Protein AF-A0A2M8KD21-F1 (afdb_monomer_lite)

Foldseek 3Di:
DVVLLVVLVVQLVVLVVLVVCVVVVHDDPDPPDPCPNVVCPDPVQDDVNHGVSVVSNVVSVVSNVVVVVVCVVVVVVVVVVVD

Sequence (83 aa):
MKLIIFFSIIGTLDASYLTFKYYTKSELYCSFFSGCDTVTNSQYSEIFGIPVALIGLIYYLSVFIISLLLHKGYIKKIDLYFT

Secondary structure (DSSP, 8-state):
-HHHHHHHHHHHHHHHHHHHHHHTTPPP--SS-TTHHHHHTSTTSEETTEEHHHHHHHHHHHHHHHHHHHHHHHHTTTTTS--

Organism: NCBI:txid1974812

pLDDT: mean 71.71, std 11.74, range [36.78, 85.88]

Radius of gyration: 16.51 Å; chains: 1; bounding box: 32×22×48 Å

Structure (mmCIF, N/CA/C/O backbone):
data_AF-A0A2M8KD21-F1
#
_entry.id   AF-A0A2M8KD21-F1
#
loop_
_atom_site.group_PDB
_atom_site.id
_atom_site.type_symbol
_atom_site.label_atom_id
_atom_site.label_alt_id
_atom_site.label_comp_id
_atom_site.label_asym_id
_atom_site.label_entity_id
_atom_site.label_seq_id
_atom_site.pdbx_PDB_ins_code
_atom_site.Cartn_x
_atom_site.Cartn_y
_atom_site.Cartn_z
_atom_site.occupancy
_atom_site.B_iso_or_equiv
_atom_site.auth_seq_id
_atom_site.auth_comp_id
_atom_site.auth_asym_id
_atom_site.auth_atom_id
_atom_site.pdbx_PDB_model_num
ATOM 1 N N . MET A 1 1 ? -3.473 -8.422 20.331 1.00 57.44 1 MET A N 1
ATOM 2 C CA . MET A 1 1 ? -3.784 -7.138 19.652 1.00 57.44 1 MET A CA 1
ATOM 3 C C . MET A 1 1 ? -2.546 -6.329 19.239 1.00 57.44 1 MET A C 1
ATOM 5 O O . MET A 1 1 ? -2.590 -5.742 18.170 1.00 57.44 1 MET A O 1
ATOM 9 N N . LYS A 1 2 ? -1.431 -6.331 19.994 1.00 65.19 2 LYS A N 1
ATOM 10 C CA . LYS A 1 2 ? -0.192 -5.588 19.647 1.00 65.19 2 LYS A CA 1
ATOM 11 C C . LYS A 1 2 ? 0.426 -5.967 18.279 1.00 65.19 2 LYS A C 1
ATOM 13 O O . LYS A 1 2 ? 0.865 -5.093 17.544 1.00 65.19 2 LYS A O 1
ATOM 18 N N . LEU A 1 3 ? 0.402 -7.258 17.926 1.00 74.25 3 LEU A N 1
ATOM 19 C CA . LEU A 1 3 ? 0.952 -7.791 16.666 1.00 74.25 3 LEU A CA 1
ATOM 20 C C . LEU A 1 3 ? 0.247 -7.267 15.405 1.00 74.25 3 LEU A C 1
ATOM 22 O O . LEU A 1 3 ? 0.903 -7.036 14.397 1.00 74.25 3 LEU A O 1
ATOM 26 N N . ILE A 1 4 ? -1.070 -7.047 15.472 1.00 73.19 4 ILE A N 1
ATOM 27 C CA . ILE A 1 4 ? -1.875 -6.614 14.318 1.00 73.19 4 ILE A CA 1
ATOM 28 C C . ILE A 1 4 ? -1.510 -5.176 13.940 1.00 73.19 4 ILE A C 1
ATOM 30 O O . ILE A 1 4 ? -1.329 -4.875 12.769 1.00 73.19 4 ILE A O 1
ATOM 34 N N . ILE A 1 5 ? -1.313 -4.311 14.942 1.00 67.75 5 ILE A N 1
ATOM 35 C CA . ILE A 1 5 ? -0.886 -2.920 14.742 1.00 67.75 5 ILE A CA 1
ATOM 36 C C . ILE A 1 5 ? 0.505 -2.880 14.099 1.00 67.75 5 ILE A C 1
ATOM 38 O O . ILE A 1 5 ? 0.715 -2.147 13.137 1.00 67.75 5 ILE A O 1
ATOM 42 N N . PHE A 1 6 ? 1.434 -3.703 14.594 1.00 76.75 6 PHE A N 1
ATOM 43 C CA . PHE A 1 6 ? 2.793 -3.777 14.059 1.00 76.75 6 PHE A CA 1
ATOM 44 C C . PHE A 1 6 ? 2.813 -4.223 12.588 1.00 76.75 6 PHE A C 1
ATOM 46 O O . PHE A 1 6 ? 3.410 -3.551 11.750 1.00 76.75 6 PHE A O 1
ATOM 53 N N . PHE A 1 7 ? 2.092 -5.297 12.249 1.00 75.81 7 PHE A N 1
ATOM 54 C CA . PHE A 1 7 ? 1.978 -5.770 10.866 1.00 75.81 7 PHE A CA 1
ATOM 55 C C . PHE A 1 7 ? 1.225 -4.788 9.956 1.00 75.81 7 PHE A C 1
ATOM 57 O O . PHE A 1 7 ? 1.625 -4.611 8.809 1.00 75.81 7 PHE A O 1
ATOM 64 N N . SER A 1 8 ? 0.186 -4.106 10.451 1.00 73.69 8 SER A N 1
ATOM 65 C CA . SER A 1 8 ? -0.532 -3.084 9.673 1.00 73.69 8 SER A CA 1
ATOM 66 C C . SER A 1 8 ? 0.354 -1.896 9.310 1.00 73.69 8 SER A C 1
ATOM 68 O O . SER A 1 8 ? 0.247 -1.393 8.194 1.00 73.69 8 SER A O 1
ATOM 70 N N . ILE A 1 9 ? 1.233 -1.448 10.212 1.00 77.00 9 ILE A N 1
ATOM 71 C CA . ILE A 1 9 ? 2.172 -0.351 9.925 1.00 77.00 9 ILE A CA 1
ATOM 72 C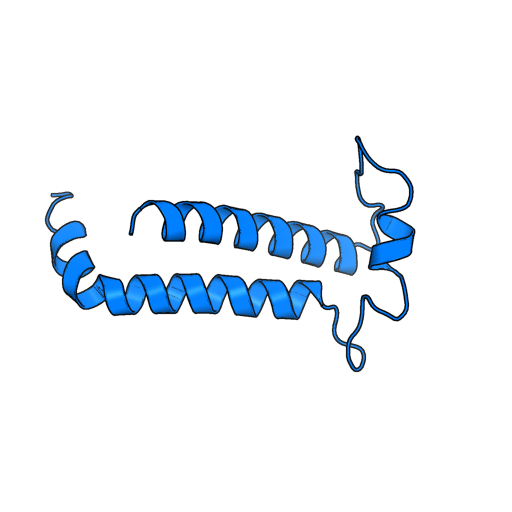 C . ILE A 1 9 ? 3.152 -0.775 8.829 1.00 77.00 9 ILE A C 1
ATOM 74 O O . ILE A 1 9 ? 3.352 -0.033 7.871 1.00 77.00 9 ILE A O 1
ATOM 78 N N . ILE A 1 10 ? 3.703 -1.987 8.929 1.00 85.88 10 ILE A N 1
ATOM 79 C CA . ILE A 1 10 ? 4.624 -2.532 7.924 1.00 85.88 10 ILE A CA 1
ATOM 80 C C . ILE A 1 10 ? 3.928 -2.681 6.565 1.00 85.88 10 ILE A C 1
ATOM 82 O O . ILE A 1 10 ? 4.459 -2.214 5.563 1.00 85.88 10 ILE A O 1
ATOM 86 N N . GLY A 1 11 ? 2.718 -3.248 6.524 1.00 81.00 11 GLY A N 1
ATOM 87 C CA . GLY A 1 11 ? 1.948 -3.392 5.282 1.00 81.00 11 GLY A CA 1
ATOM 88 C C . GLY A 1 11 ? 1.553 -2.051 4.656 1.00 81.00 11 GLY A C 1
ATOM 89 O O . GLY A 1 11 ? 1.585 -1.900 3.438 1.00 81.00 11 GLY A O 1
ATOM 90 N N . THR A 1 12 ? 1.245 -1.043 5.479 1.00 79.25 12 THR A N 1
ATOM 91 C CA . THR A 1 12 ? 0.939 0.313 4.993 1.00 79.25 12 THR A CA 1
ATOM 92 C C . THR A 1 12 ? 2.181 0.993 4.419 1.00 79.25 12 THR A C 1
ATOM 94 O O . THR A 1 12 ? 2.088 1.648 3.381 1.00 79.25 12 THR A O 1
ATOM 97 N N . LEU A 1 13 ? 3.346 0.829 5.056 1.00 84.75 13 LEU A N 1
ATOM 98 C CA . LEU A 1 13 ? 4.623 1.354 4.562 1.00 84.75 13 LEU A CA 1
ATOM 99 C C . LEU A 1 13 ? 5.017 0.716 3.229 1.00 84.75 13 LEU A C 1
ATOM 101 O O . LEU A 1 13 ? 5.372 1.438 2.299 1.00 84.75 13 LEU A O 1
ATOM 105 N N . ASP A 1 14 ? 4.902 -0.606 3.122 1.00 83.19 14 ASP A N 1
ATOM 106 C CA . ASP A 1 14 ? 5.217 -1.347 1.900 1.00 83.19 14 ASP A CA 1
ATOM 107 C C . ASP A 1 14 ? 4.306 -0.928 0.736 1.00 83.19 14 ASP A C 1
ATOM 109 O O . ASP A 1 14 ? 4.781 -0.491 -0.314 1.00 83.19 14 ASP A O 1
ATOM 113 N N . ALA A 1 15 ? 2.987 -0.914 0.960 1.00 83.62 15 ALA A N 1
ATOM 114 C CA . ALA A 1 15 ? 2.022 -0.487 -0.049 1.00 83.62 15 ALA A CA 1
ATOM 115 C C . ALA A 1 15 ? 2.199 0.990 -0.451 1.00 83.62 15 ALA A C 1
ATOM 117 O O . ALA A 1 15 ? 2.045 1.338 -1.625 1.00 83.62 15 ALA A O 1
ATOM 118 N N . SER A 1 16 ? 2.561 1.864 0.497 1.00 83.38 16 SER A N 1
ATOM 119 C CA . SER A 1 16 ? 2.861 3.276 0.219 1.00 83.38 16 SER A CA 1
ATOM 120 C C . SER A 1 16 ? 4.114 3.424 -0.641 1.00 83.38 16 SER A C 1
ATOM 122 O O . SER A 1 16 ? 4.106 4.181 -1.612 1.00 83.38 16 SER A O 1
ATOM 124 N N . TYR A 1 17 ? 5.176 2.681 -0.318 1.00 82.81 17 TYR A N 1
ATOM 125 C CA . TYR A 1 17 ? 6.417 2.673 -1.089 1.00 82.81 17 TYR A CA 1
ATOM 126 C C . TYR A 1 17 ? 6.176 2.191 -2.520 1.00 82.81 17 TYR A C 1
ATOM 128 O O . TYR A 1 17 ? 6.592 2.853 -3.474 1.00 82.81 17 TYR A O 1
ATOM 136 N N . LEU A 1 18 ? 5.440 1.087 -2.674 1.00 80.44 18 LEU A N 1
ATOM 137 C CA . LEU A 1 18 ? 5.113 0.520 -3.978 1.00 80.44 18 LEU A CA 1
ATOM 138 C C . LEU A 1 18 ? 4.252 1.480 -4.806 1.00 80.44 18 LEU A C 1
ATOM 140 O O . LEU A 1 18 ? 4.534 1.697 -5.981 1.00 80.44 18 LEU A O 1
ATOM 144 N N . THR A 1 19 ? 3.266 2.131 -4.180 1.00 80.19 19 THR A N 1
ATOM 145 C CA . THR A 1 19 ? 2.432 3.162 -4.820 1.00 80.19 19 THR A CA 1
ATOM 146 C C . THR A 1 19 ? 3.281 4.343 -5.295 1.00 80.19 19 THR A C 1
ATOM 148 O O . THR A 1 19 ? 3.170 4.767 -6.443 1.00 80.19 19 THR A O 1
ATOM 151 N N . PHE A 1 20 ? 4.171 4.863 -4.447 1.00 82.88 20 PHE A N 1
ATOM 152 C CA . PHE A 1 20 ? 5.036 5.990 -4.801 1.00 82.88 20 PHE A CA 1
ATOM 153 C C . PHE A 1 20 ? 5.971 5.658 -5.972 1.00 82.88 20 PHE A C 1
ATOM 155 O O . PHE A 1 20 ? 6.120 6.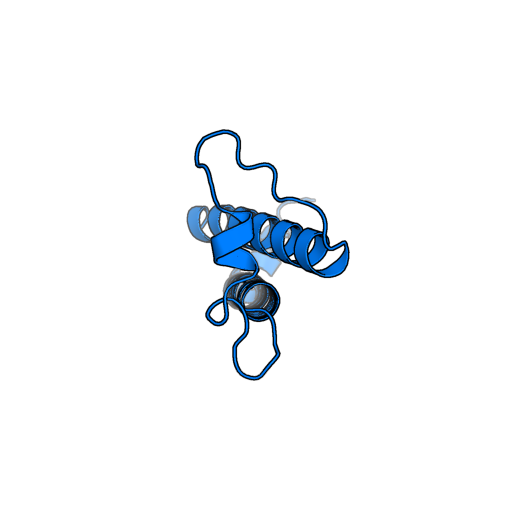446 -6.911 1.00 82.88 20 PHE A O 1
ATOM 162 N N . LYS A 1 21 ? 6.577 4.467 -5.943 1.00 80.81 21 LYS A N 1
ATOM 163 C CA . LYS A 1 21 ? 7.445 3.964 -7.012 1.00 80.81 21 LYS A CA 1
ATOM 164 C C . LYS A 1 21 ? 6.691 3.750 -8.321 1.00 80.81 21 LYS A C 1
ATOM 166 O O . LYS A 1 21 ? 7.199 4.165 -9.362 1.00 80.81 21 LYS A O 1
ATOM 171 N N . TYR A 1 22 ? 5.470 3.220 -8.251 1.00 77.25 22 TYR A N 1
ATOM 172 C CA . TYR A 1 22 ? 4.573 3.070 -9.398 1.00 77.25 22 TYR A CA 1
ATOM 173 C C . TYR A 1 22 ? 4.297 4.414 -10.085 1.00 77.25 22 TYR A C 1
ATOM 175 O O . TYR A 1 22 ? 4.479 4.550 -11.293 1.00 77.25 22 TYR A O 1
ATOM 183 N N . TYR A 1 23 ? 3.953 5.448 -9.309 1.00 77.81 23 TYR A N 1
ATOM 184 C CA . TYR A 1 23 ? 3.696 6.791 -9.845 1.00 77.81 23 TYR A CA 1
ATOM 185 C C . TYR A 1 23 ? 4.948 7.482 -10.391 1.00 77.81 23 TYR A C 1
ATOM 187 O O . TYR A 1 23 ? 4.873 8.193 -11.391 1.00 77.81 23 TYR A O 1
ATOM 195 N N . THR A 1 24 ? 6.104 7.263 -9.764 1.00 80.38 24 THR A N 1
ATOM 196 C CA . THR A 1 24 ? 7.375 7.873 -10.192 1.00 80.38 24 THR A CA 1
ATOM 197 C C . THR A 1 24 ? 8.014 7.097 -11.354 1.00 80.38 24 THR A C 1
ATOM 199 O O . THR A 1 24 ? 9.070 7.494 -11.843 1.00 80.38 24 THR A O 1
ATOM 202 N N . LYS A 1 25 ? 7.407 5.981 -11.800 1.00 69.44 25 LYS A N 1
ATOM 203 C CA . LYS A 1 25 ? 7.958 5.045 -12.803 1.00 69.44 25 LYS A CA 1
ATOM 204 C C . LYS A 1 25 ? 9.428 4.702 -12.548 1.00 69.44 25 LYS A C 1
ATOM 206 O O . LYS A 1 25 ? 10.222 4.556 -13.471 1.00 69.44 25 LYS A O 1
ATOM 211 N N . SER A 1 26 ? 9.803 4.675 -11.275 1.00 67.06 26 SER A N 1
ATOM 212 C CA . SER A 1 26 ? 11.179 4.453 -10.858 1.00 67.06 26 SER A CA 1
ATOM 213 C C . SER A 1 26 ? 11.386 2.977 -10.613 1.00 67.06 26 SER A C 1
ATOM 215 O O . SER A 1 26 ? 10.546 2.359 -9.961 1.00 67.06 26 SER A O 1
ATOM 217 N N . GLU A 1 27 ? 12.535 2.469 -11.046 1.00 67.62 27 GLU A N 1
ATOM 218 C CA . GLU A 1 27 ? 12.918 1.080 -10.817 1.00 67.62 27 GLU A CA 1
ATOM 219 C C . GLU A 1 27 ? 12.821 0.729 -9.323 1.00 67.62 27 GLU A C 1
ATOM 221 O O . GLU A 1 27 ? 13.176 1.518 -8.417 1.00 67.62 27 GLU A O 1
ATOM 226 N N . LEU A 1 28 ? 12.256 -0.446 -9.063 1.00 73.62 28 LEU A N 1
ATOM 227 C CA . LEU A 1 28 ? 12.128 -1.015 -7.738 1.00 73.62 28 LEU A CA 1
ATOM 228 C C . LEU A 1 28 ? 13.486 -1.522 -7.291 1.00 73.62 28 LEU A C 1
ATOM 230 O O . LEU A 1 28 ? 14.149 -2.317 -7.954 1.00 73.62 28 LEU A O 1
ATOM 234 N N . TYR A 1 29 ? 13.889 -1.078 -6.106 1.00 67.44 29 TYR A N 1
ATOM 235 C CA . TYR A 1 29 ? 15.165 -1.469 -5.536 1.00 67.44 29 TYR A CA 1
ATOM 236 C C . TYR A 1 29 ? 15.049 -2.871 -4.929 1.00 67.44 29 TYR A C 1
ATOM 238 O O . TYR A 1 29 ? 14.883 -3.033 -3.721 1.00 67.44 29 TYR A O 1
ATOM 246 N N . CYS A 1 30 ? 15.091 -3.901 -5.770 1.00 70.75 30 CYS A N 1
ATOM 247 C CA . CYS A 1 30 ? 15.086 -5.282 -5.311 1.00 70.75 30 CYS A CA 1
ATOM 248 C C . CYS A 1 30 ? 16.514 -5.800 -5.156 1.00 70.75 30 CYS A C 1
ATOM 250 O O . CYS A 1 30 ? 17.155 -6.251 -6.096 1.00 70.75 30 CYS A O 1
ATOM 252 N N . SER A 1 31 ? 17.010 -5.719 -3.920 1.00 65.06 31 SER A N 1
ATOM 253 C CA . SER A 1 31 ? 18.372 -6.134 -3.561 1.00 65.06 31 SER A CA 1
ATOM 254 C C . SER A 1 31 ? 18.544 -7.663 -3.514 1.00 65.06 31 SER A C 1
ATOM 256 O O . SER A 1 31 ? 19.637 -8.176 -3.721 1.00 65.06 31 SER A O 1
ATOM 258 N N . PHE A 1 32 ? 17.458 -8.404 -3.254 1.00 69.75 32 PHE A N 1
ATOM 259 C CA . PHE A 1 32 ? 17.485 -9.865 -3.068 1.00 69.75 32 PHE A CA 1
ATOM 260 C C . PHE A 1 32 ? 16.895 -10.675 -4.231 1.00 69.75 32 PHE A C 1
ATOM 262 O O . PHE A 1 32 ? 17.231 -11.846 -4.378 1.00 69.75 32 PHE A O 1
ATOM 269 N N . PHE A 1 33 ? 16.021 -10.082 -5.047 1.00 70.12 33 PHE A N 1
ATOM 270 C CA . PHE A 1 33 ? 15.331 -10.760 -6.149 1.00 70.12 33 PHE A CA 1
ATOM 271 C C . PHE A 1 33 ? 15.439 -9.933 -7.430 1.00 70.12 33 PHE A C 1
ATOM 273 O O . PHE A 1 33 ? 15.226 -8.725 -7.411 1.00 70.12 33 PHE A O 1
ATOM 280 N N . SER A 1 34 ? 15.738 -10.576 -8.557 1.00 72.50 34 SER A N 1
ATOM 281 C CA . SER A 1 34 ? 15.712 -9.932 -9.871 1.00 72.50 34 SER A CA 1
ATOM 282 C C . SER A 1 34 ? 14.297 -9.969 -10.465 1.00 72.50 34 SER A C 1
ATOM 284 O O . SER A 1 34 ? 13.566 -10.943 -10.298 1.00 72.50 34 SER A O 1
ATOM 286 N N . GLY A 1 35 ? 13.894 -8.899 -11.160 1.00 72.44 35 GLY A N 1
ATOM 287 C CA . GLY A 1 35 ? 12.626 -8.853 -11.903 1.00 72.44 35 GLY A CA 1
ATOM 288 C C . GLY A 1 35 ? 11.402 -8.331 -11.142 1.00 72.44 35 GLY A C 1
ATOM 289 O O . GLY A 1 35 ? 10.292 -8.476 -11.650 1.00 72.44 35 GLY A O 1
ATOM 290 N N . CYS A 1 36 ? 11.566 -7.693 -9.976 1.00 75.94 36 CYS A N 1
ATOM 291 C CA . CYS A 1 36 ? 10.456 -7.006 -9.299 1.00 75.94 36 CYS A CA 1
ATOM 292 C C . CYS A 1 36 ? 9.747 -6.004 -10.211 1.00 75.94 36 CYS A C 1
ATOM 294 O O . CYS A 1 36 ? 8.523 -6.018 -10.268 1.00 75.94 36 CYS A O 1
ATOM 296 N N . ASP A 1 37 ? 10.505 -5.203 -10.968 1.00 75.62 37 ASP A N 1
ATOM 297 C CA . ASP A 1 37 ? 9.946 -4.266 -11.946 1.00 75.62 37 ASP A CA 1
ATOM 298 C C . ASP A 1 37 ? 9.082 -4.954 -12.999 1.00 75.62 37 ASP A C 1
ATOM 300 O O . ASP A 1 37 ? 8.037 -4.425 -13.371 1.00 75.62 37 ASP A O 1
ATOM 304 N N . THR A 1 38 ? 9.476 -6.147 -13.452 1.00 76.69 38 THR A N 1
ATOM 305 C CA . THR A 1 38 ? 8.697 -6.941 -14.408 1.00 76.69 38 THR A CA 1
ATOM 306 C C . THR A 1 38 ? 7.385 -7.409 -13.791 1.00 76.69 38 THR A C 1
ATOM 308 O O . THR A 1 38 ? 6.352 -7.362 -14.452 1.00 76.69 38 THR A O 1
ATOM 311 N N . VAL A 1 39 ? 7.396 -7.838 -12.525 1.00 78.56 39 VAL A N 1
ATOM 312 C CA . VAL A 1 39 ? 6.182 -8.272 -11.817 1.00 78.56 39 VAL A CA 1
ATOM 313 C C . VAL A 1 39 ? 5.245 -7.086 -11.592 1.00 78.56 39 VAL A C 1
ATOM 315 O O . VAL A 1 39 ? 4.051 -7.194 -11.874 1.00 78.56 39 VAL A O 1
ATOM 318 N N . THR A 1 40 ? 5.774 -5.939 -11.167 1.00 74.06 40 THR A N 1
ATOM 319 C CA . THR A 1 40 ? 4.966 -4.755 -10.851 1.00 74.06 40 THR A CA 1
ATOM 320 C C . THR A 1 40 ? 4.546 -3.923 -12.060 1.00 74.06 40 THR A C 1
ATOM 322 O O . THR A 1 40 ? 3.608 -3.143 -11.934 1.00 74.06 40 THR A O 1
ATOM 325 N N . ASN A 1 41 ? 5.195 -4.076 -13.217 1.00 74.00 41 ASN A N 1
ATOM 326 C CA . ASN A 1 41 ? 4.730 -3.530 -14.502 1.00 74.00 41 ASN A CA 1
ATOM 327 C C . ASN A 1 41 ? 3.964 -4.563 -15.342 1.00 74.00 41 ASN A C 1
ATOM 329 O O . ASN A 1 41 ? 3.591 -4.284 -16.481 1.00 74.00 41 ASN A O 1
ATOM 333 N N . SER A 1 42 ? 3.743 -5.774 -14.824 1.00 77.69 42 SER A N 1
ATOM 334 C CA . SER A 1 42 ? 2.972 -6.779 -15.551 1.00 77.69 42 SER A CA 1
ATOM 335 C C . SER A 1 42 ? 1.484 -6.428 -15.581 1.00 77.69 42 SER A C 1
ATOM 337 O O . SER A 1 42 ? 0.965 -5.735 -14.709 1.00 77.69 42 SER A O 1
ATOM 339 N N . GLN A 1 43 ? 0.768 -7.019 -16.538 1.00 72.50 43 GLN A N 1
ATOM 340 C CA . GLN A 1 43 ? -0.696 -6.964 -16.644 1.00 72.50 43 GLN A CA 1
ATOM 341 C C . GLN A 1 43 ? -1.451 -7.420 -15.378 1.00 72.50 43 GLN A C 1
ATOM 343 O O . GLN A 1 43 ? -2.627 -7.120 -15.235 1.00 72.50 43 GLN A O 1
ATOM 348 N N . TYR A 1 44 ? -0.794 -8.148 -14.466 1.00 75.25 44 TYR A N 1
ATOM 349 C CA . TYR A 1 44 ? -1.377 -8.584 -13.191 1.00 75.25 44 TYR A CA 1
ATOM 350 C C . TYR A 1 44 ? -1.241 -7.541 -12.079 1.00 75.25 44 TYR A C 1
ATOM 352 O O . TYR A 1 44 ? -1.869 -7.666 -11.029 1.00 75.25 44 TYR A O 1
ATOM 360 N N . SER A 1 45 ? -0.403 -6.529 -12.292 1.00 73.06 45 SER A N 1
ATOM 361 C CA . SER A 1 45 ? -0.155 -5.457 -11.334 1.00 73.06 45 SER A CA 1
ATOM 362 C C . SER A 1 45 ? -1.203 -4.344 -11.409 1.00 73.06 45 SER A C 1
ATOM 364 O O . SER A 1 45 ? -1.279 -3.502 -10.514 1.00 73.06 45 SER A O 1
ATOM 366 N N . GLU A 1 46 ? -2.055 -4.370 -12.436 1.00 79.25 46 GLU A N 1
ATOM 367 C CA . GLU A 1 46 ? -3.231 -3.520 -12.566 1.00 79.25 46 GLU A CA 1
ATOM 368 C C . GLU A 1 46 ? -4.495 -4.375 -12.650 1.00 79.25 46 GLU A C 1
ATOM 370 O O . GLU A 1 46 ? -4.604 -5.298 -13.451 1.00 79.25 46 GLU A O 1
ATOM 375 N N . ILE A 1 47 ? -5.491 -4.037 -11.841 1.00 80.50 47 ILE A N 1
ATOM 376 C CA . ILE A 1 47 ? -6.828 -4.620 -11.912 1.00 80.50 47 ILE A CA 1
ATOM 377 C C . ILE A 1 47 ? -7.745 -3.521 -12.440 1.00 80.50 47 ILE A C 1
ATOM 379 O O . ILE A 1 47 ? -7.905 -2.488 -11.794 1.00 80.50 47 ILE A O 1
ATOM 383 N N . PHE A 1 48 ? -8.315 -3.714 -13.635 1.00 78.25 48 PHE A N 1
ATOM 384 C CA . PHE A 1 48 ? -9.152 -2.707 -14.312 1.00 78.25 48 PHE A CA 1
ATOM 385 C C . PHE A 1 48 ? -8.458 -1.335 -14.509 1.00 78.25 48 PHE A C 1
ATOM 387 O O . PHE A 1 48 ? -9.110 -0.295 -14.461 1.00 78.25 48 PHE A O 1
ATOM 394 N N . GLY A 1 49 ? -7.134 -1.322 -14.723 1.00 73.38 49 GLY A N 1
ATOM 395 C CA . GLY A 1 49 ? -6.338 -0.089 -14.856 1.00 73.38 49 GLY A CA 1
ATOM 396 C C . GLY A 1 49 ? -6.028 0.612 -13.527 1.00 73.38 49 GLY A C 1
ATOM 397 O O . GLY A 1 49 ? -5.546 1.742 -13.525 1.00 73.38 49 GLY A O 1
ATOM 398 N N . ILE A 1 50 ? -6.319 -0.034 -12.390 1.00 77.69 50 ILE A N 1
ATOM 399 C CA . ILE A 1 50 ? -5.970 0.449 -11.051 1.00 77.69 50 ILE A CA 1
ATOM 400 C C . ILE A 1 50 ? -4.814 -0.402 -10.516 1.00 77.69 50 ILE A C 1
ATOM 402 O O . ILE A 1 50 ? -4.961 -1.625 -10.427 1.00 77.69 50 ILE A O 1
ATOM 406 N N . PRO A 1 51 ? -3.684 0.203 -10.112 1.00 80.56 51 PRO A N 1
ATOM 407 C CA . PRO A 1 51 ? -2.566 -0.553 -9.575 1.00 80.56 51 PRO A CA 1
ATOM 408 C C . PRO A 1 51 ? -2.957 -1.265 -8.277 1.00 80.56 51 PRO A C 1
ATOM 410 O O . PRO A 1 51 ? -3.515 -0.661 -7.354 1.00 80.56 51 PRO A O 1
ATOM 413 N N . VAL A 1 52 ? -2.603 -2.546 -8.173 1.00 82.25 52 VAL A N 1
ATOM 414 C CA . VAL A 1 52 ? -2.869 -3.394 -6.997 1.00 82.25 52 VAL A CA 1
ATOM 415 C C . VAL A 1 52 ? -2.247 -2.799 -5.728 1.00 82.25 52 VAL A C 1
ATOM 417 O O . VAL A 1 52 ? -2.810 -2.942 -4.644 1.00 82.25 52 VAL A O 1
ATOM 420 N N . ALA A 1 53 ? -1.146 -2.050 -5.860 1.00 81.19 53 ALA A N 1
ATOM 421 C CA . ALA A 1 53 ? -0.515 -1.307 -4.767 1.00 81.19 53 ALA A CA 1
ATOM 422 C C . ALA A 1 53 ? -1.486 -0.343 -4.059 1.00 81.19 53 ALA A C 1
ATOM 424 O O . ALA A 1 53 ? -1.506 -0.271 -2.830 1.00 81.19 53 ALA A O 1
ATOM 425 N N . LEU A 1 54 ? -2.342 0.343 -4.823 1.00 79.81 54 LEU A N 1
ATOM 426 C CA . LEU A 1 54 ? -3.320 1.291 -4.288 1.00 79.81 54 LEU A CA 1
ATOM 427 C C . LEU A 1 54 ? -4.435 0.563 -3.526 1.00 79.81 54 LEU A C 1
ATOM 429 O O . LEU A 1 54 ? -4.851 0.990 -2.450 1.00 79.81 54 LEU A O 1
ATOM 433 N N . ILE A 1 55 ? -4.882 -0.574 -4.065 1.00 82.38 55 ILE A N 1
ATOM 434 C CA . ILE A 1 55 ? -5.893 -1.436 -3.440 1.00 82.38 55 ILE A CA 1
ATOM 435 C C . ILE A 1 55 ? -5.350 -2.007 -2.124 1.00 82.38 55 ILE A C 1
ATOM 437 O O . ILE A 1 55 ? -6.031 -1.962 -1.099 1.00 82.38 55 ILE A O 1
ATOM 441 N N . GLY A 1 56 ? -4.102 -2.484 -2.130 1.00 81.00 56 GLY A N 1
ATOM 442 C CA . GLY A 1 56 ? -3.402 -2.958 -0.938 1.00 81.00 56 GLY A CA 1
ATOM 443 C C . GLY A 1 56 ? -3.237 -1.864 0.117 1.00 81.00 56 GLY A C 1
ATOM 444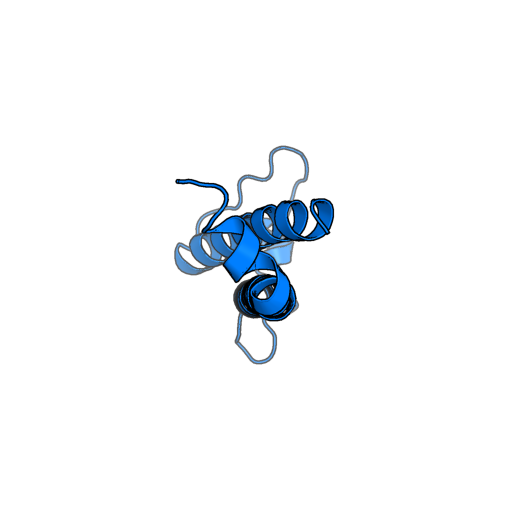 O O . GLY A 1 56 ? -3.486 -2.113 1.296 1.00 81.00 56 GLY A O 1
ATOM 445 N N . LEU A 1 57 ? -2.903 -0.637 -0.293 1.00 79.81 57 LEU A N 1
ATOM 446 C CA . LEU A 1 57 ? -2.799 0.513 0.607 1.00 79.81 57 LEU A CA 1
ATOM 447 C C . LEU A 1 57 ? -4.135 0.807 1.297 1.00 79.81 57 LEU A C 1
ATOM 449 O O . LEU A 1 57 ? -4.175 0.935 2.520 1.00 79.81 57 LEU A O 1
ATOM 453 N N . ILE A 1 58 ? -5.231 0.865 0.532 1.00 82.94 58 ILE A N 1
ATOM 454 C CA . ILE A 1 58 ? -6.586 1.074 1.065 1.00 82.94 58 ILE A CA 1
ATOM 455 C C . ILE A 1 58 ? -6.965 -0.066 2.014 1.00 82.94 58 ILE A C 1
ATOM 457 O O . ILE A 1 58 ? -7.513 0.190 3.087 1.00 82.94 58 ILE A O 1
ATOM 461 N N . TYR A 1 59 ? -6.639 -1.312 1.665 1.00 82.06 59 TYR A N 1
ATOM 462 C CA . TYR A 1 59 ? -6.898 -2.466 2.518 1.00 82.06 59 TYR A CA 1
ATOM 463 C C . TYR A 1 59 ? -6.146 -2.365 3.852 1.00 82.06 59 TYR A C 1
ATOM 465 O O . TYR A 1 59 ? -6.786 -2.385 4.903 1.00 82.06 59 TYR A O 1
ATOM 473 N N . TYR A 1 60 ? -4.824 -2.173 3.850 1.00 77.94 60 TYR A N 1
ATOM 474 C CA . TYR A 1 60 ? -4.049 -2.065 5.092 1.00 77.94 60 TYR A CA 1
ATOM 475 C C . TYR A 1 60 ? -4.443 -0.845 5.933 1.00 77.94 60 TYR A C 1
ATOM 477 O O . TYR A 1 60 ? -4.536 -0.972 7.157 1.00 77.94 60 TYR A O 1
ATOM 485 N N . LEU A 1 61 ? -4.770 0.291 5.302 1.00 78.81 61 LEU A N 1
ATOM 486 C CA . LEU A 1 61 ? -5.342 1.457 5.986 1.00 78.81 61 LEU A CA 1
ATOM 487 C C . LEU A 1 61 ? -6.694 1.136 6.619 1.00 78.81 61 LEU A C 1
ATOM 489 O O . LEU A 1 61 ? -6.923 1.483 7.774 1.00 78.81 61 LEU A O 1
ATOM 493 N N . SER A 1 62 ? -7.587 0.459 5.898 1.00 80.50 62 SER A N 1
ATOM 494 C CA . SER A 1 62 ? -8.902 0.084 6.423 1.00 80.50 62 SER A CA 1
ATOM 495 C C . SER A 1 62 ? -8.779 -0.883 7.600 1.00 80.50 62 SER A C 1
ATOM 497 O O . SER A 1 62 ? -9.422 -0.667 8.623 1.00 80.50 62 SER A O 1
ATOM 499 N N . VAL A 1 63 ? -7.883 -1.874 7.529 1.00 78.81 63 VAL A N 1
ATOM 500 C CA . VAL A 1 63 ? -7.584 -2.794 8.637 1.00 78.81 63 VAL A CA 1
ATOM 501 C C . VAL A 1 63 ? -6.992 -2.037 9.824 1.00 78.81 63 VAL A C 1
ATOM 503 O O . VAL A 1 63 ? -7.405 -2.274 10.958 1.00 78.81 63 VAL A O 1
ATOM 506 N N . PHE A 1 64 ? -6.088 -1.083 9.589 1.00 73.62 64 PHE A N 1
ATOM 507 C CA . PHE A 1 64 ? -5.531 -0.230 10.637 1.00 73.62 64 PHE A CA 1
ATOM 508 C C . PHE A 1 64 ? -6.617 0.619 11.314 1.00 73.62 64 PHE A C 1
ATOM 510 O O . PHE A 1 64 ? -6.708 0.627 12.541 1.00 73.62 64 PHE A O 1
ATOM 517 N N . ILE A 1 65 ? -7.491 1.263 10.533 1.00 77.25 65 ILE A N 1
ATOM 518 C CA . ILE A 1 65 ? -8.609 2.087 11.016 1.00 77.25 65 ILE A CA 1
ATOM 519 C C . ILE A 1 65 ? -9.637 1.236 11.766 1.00 77.25 65 ILE A C 1
ATOM 521 O O . ILE A 1 65 ? -10.048 1.616 12.857 1.00 77.25 65 ILE A O 1
ATOM 525 N N . ILE A 1 66 ? -10.035 0.077 11.238 1.00 77.31 66 ILE A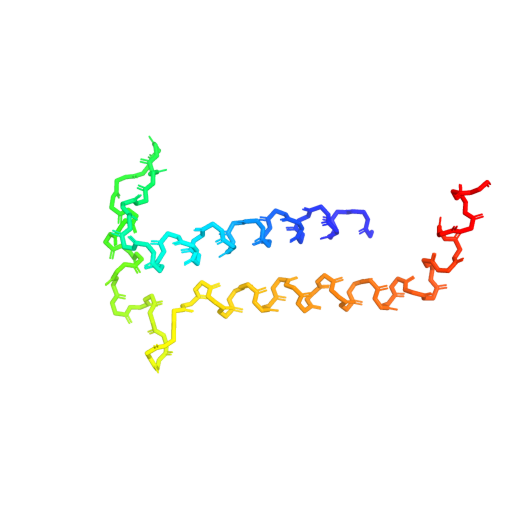 N 1
ATOM 526 C CA . ILE A 1 66 ? -10.978 -0.846 11.888 1.00 77.31 66 ILE A CA 1
ATOM 527 C C . ILE A 1 66 ? -10.374 -1.386 13.181 1.00 77.31 66 ILE A C 1
ATOM 529 O O . ILE A 1 66 ? -11.044 -1.401 14.213 1.00 77.31 66 ILE A O 1
ATOM 533 N N . SER A 1 67 ? -9.097 -1.770 13.162 1.00 71.94 67 SER A N 1
ATOM 534 C CA . SER A 1 67 ? -8.390 -2.200 14.364 1.00 71.94 67 SER A CA 1
ATOM 535 C C . SER A 1 67 ? -8.317 -1.066 15.390 1.00 71.94 67 SER A C 1
ATOM 537 O O . SER A 1 67 ? -8.484 -1.336 16.573 1.00 71.94 67 SER A O 1
ATOM 539 N N . LEU A 1 68 ? -8.138 0.191 14.968 1.00 69.81 68 LEU A N 1
ATOM 540 C CA . LEU A 1 68 ? -8.1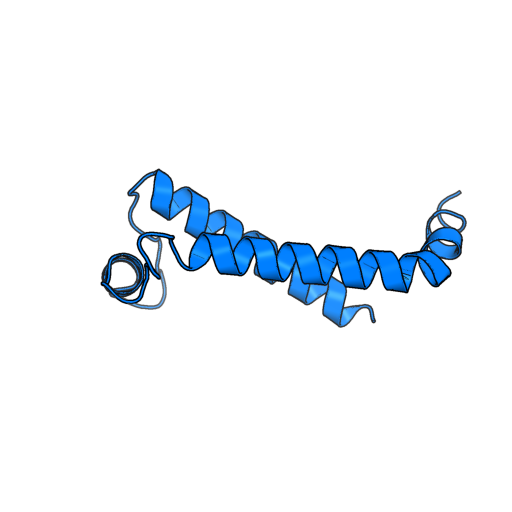94 1.381 15.827 1.00 69.81 68 LEU A CA 1
ATOM 541 C C . LEU A 1 68 ? -9.600 1.692 16.340 1.00 69.81 68 LEU A C 1
ATOM 543 O O . LEU A 1 68 ? -9.727 2.147 17.468 1.00 69.81 68 LEU A O 1
ATOM 547 N N . LEU A 1 69 ? -10.649 1.465 15.546 1.00 72.62 69 LEU A N 1
ATOM 548 C CA . LEU A 1 69 ? -12.052 1.713 15.895 1.00 72.62 69 LEU A CA 1
ATOM 549 C C . LEU A 1 69 ? -12.589 0.670 16.877 1.00 72.62 69 LEU A C 1
ATOM 551 O O . LEU A 1 69 ? -13.197 1.038 17.880 1.00 72.62 69 LEU A O 1
ATOM 555 N N . LEU A 1 70 ? -12.293 -0.611 16.646 1.00 70.38 70 LEU A N 1
ATOM 556 C CA . LEU A 1 70 ? -12.513 -1.686 17.618 1.00 70.38 70 LEU A CA 1
ATOM 557 C C . LEU A 1 70 ? -11.688 -1.435 18.872 1.00 70.38 70 LEU A C 1
ATOM 559 O O . LEU A 1 70 ? -12.179 -1.566 19.994 1.00 70.38 70 LEU A O 1
ATOM 563 N N . HIS A 1 71 ? -10.450 -0.977 18.681 1.00 58.69 71 HIS A N 1
ATOM 564 C CA . HIS A 1 71 ? -9.674 -0.500 19.796 1.00 58.69 71 HIS A CA 1
ATOM 565 C C . HIS A 1 71 ? -10.264 0.794 20.357 1.00 58.69 71 HIS A C 1
ATOM 567 O O . HIS A 1 71 ? -10.034 0.986 21.513 1.00 58.69 71 HIS A O 1
ATOM 573 N N . LYS A 1 72 ? -11.078 1.651 19.728 1.00 51.41 72 LYS A N 1
ATOM 574 C CA . LYS A 1 72 ? -11.584 2.923 20.312 1.00 51.41 72 LYS A CA 1
ATOM 575 C C . LYS A 1 72 ? -12.475 2.712 21.548 1.00 51.41 72 LYS A C 1
ATOM 577 O O . LYS A 1 72 ? -12.506 3.586 22.410 1.00 51.41 72 LYS A O 1
ATOM 582 N N . GLY A 1 73 ? -13.062 1.521 21.722 1.00 51.84 73 GLY A N 1
ATOM 583 C CA . GLY A 1 73 ? -13.615 1.055 23.011 1.00 51.84 73 GLY A CA 1
ATOM 584 C C . GLY A 1 73 ? -12.558 0.748 24.100 1.00 51.84 73 GLY A C 1
ATOM 585 O O . GLY A 1 73 ? -12.835 0.864 25.286 1.00 51.84 73 GLY A O 1
ATOM 586 N N . TYR A 1 74 ? -11.325 0.436 23.704 1.00 50.12 74 TYR A N 1
ATOM 587 C CA . TYR A 1 74 ? -10.099 0.190 24.491 1.00 50.12 74 TYR A CA 1
ATOM 588 C C . TYR A 1 74 ? -9.024 1.330 24.429 1.00 50.12 74 TYR A C 1
ATOM 590 O O . TYR A 1 74 ? -8.129 1.366 25.264 1.00 50.12 74 TYR A O 1
ATOM 598 N N . ILE A 1 75 ? -9.075 2.263 23.462 1.00 46.97 75 ILE A N 1
ATOM 599 C CA . ILE A 1 75 ? -8.088 3.307 23.082 1.00 46.97 75 ILE A CA 1
ATOM 600 C C . ILE A 1 75 ? -8.462 4.606 23.773 1.00 46.97 75 ILE A C 1
ATOM 602 O O . ILE A 1 75 ? -7.564 5.325 24.175 1.00 46.97 75 ILE A O 1
ATOM 606 N N . LYS A 1 76 ? -9.751 4.851 24.063 1.00 46.59 76 LYS A N 1
ATOM 607 C CA . LYS A 1 76 ? -10.142 5.912 25.005 1.00 46.59 76 LYS A CA 1
ATOM 608 C C . LYS A 1 76 ? -9.520 5.700 26.397 1.00 46.59 76 LYS A C 1
ATOM 610 O O . LYS A 1 76 ? -9.358 6.649 27.148 1.00 46.59 76 LYS A O 1
ATOM 615 N N . LYS A 1 77 ? -9.160 4.452 26.726 1.00 44.94 77 LYS A N 1
ATOM 616 C CA . LYS A 1 77 ? -8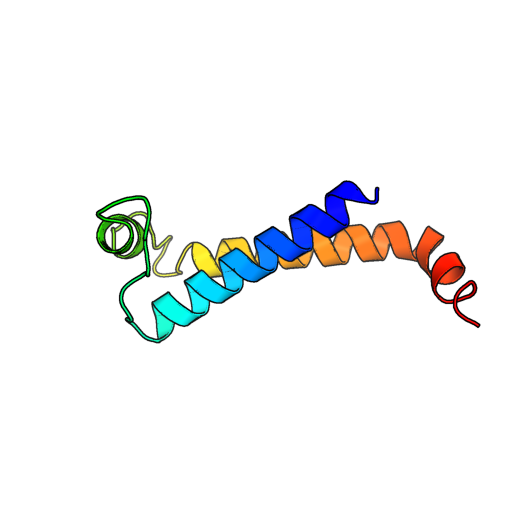.426 4.069 27.941 1.00 44.94 77 LYS A CA 1
ATOM 617 C C . LYS A 1 77 ? -6.898 4.102 27.775 1.00 44.94 77 LYS A C 1
ATOM 619 O O . LYS A 1 77 ? -6.201 4.094 28.778 1.00 44.94 77 LYS A O 1
ATOM 624 N N . ILE A 1 78 ? -6.383 4.124 26.541 1.00 46.97 78 ILE A N 1
ATOM 625 C CA . ILE A 1 78 ? -4.942 4.160 26.236 1.00 46.97 78 ILE A CA 1
ATOM 626 C C . ILE A 1 78 ? -4.455 5.603 25.991 1.00 46.97 78 ILE A C 1
ATOM 628 O O . ILE A 1 78 ? -3.372 5.940 26.452 1.00 46.97 78 ILE A O 1
ATOM 632 N N . ASP A 1 79 ? -5.283 6.473 25.391 1.00 42.12 79 ASP A N 1
ATOM 633 C CA . ASP A 1 79 ? -5.087 7.938 25.336 1.00 42.12 79 ASP A CA 1
ATOM 634 C C . ASP A 1 79 ? -5.130 8.583 26.740 1.00 42.12 79 ASP A C 1
ATOM 636 O O . ASP A 1 79 ? -4.628 9.681 26.932 1.00 42.12 79 ASP A O 1
ATOM 640 N N . LEU A 1 80 ? -5.697 7.891 27.742 1.00 48.66 80 LEU A N 1
ATOM 641 C CA . LEU A 1 80 ? -5.768 8.331 29.148 1.00 48.66 80 LEU A CA 1
ATOM 642 C C . LEU A 1 80 ? -4.758 7.610 30.069 1.00 48.66 80 LEU A C 1
ATOM 644 O O . LEU A 1 80 ? -4.855 7.715 31.287 1.00 48.66 80 LEU A O 1
ATOM 648 N N . TYR A 1 81 ? -3.830 6.832 29.501 1.00 46.94 81 TYR A N 1
ATOM 649 C CA . TYR A 1 81 ? -2.642 6.302 30.196 1.00 46.94 81 TYR A CA 1
ATOM 650 C C . TYR A 1 81 ? -1.358 7.024 29.742 1.00 46.94 81 TYR A C 1
ATOM 652 O O . TYR A 1 81 ? -0.264 6.730 30.212 1.00 46.94 81 TYR A O 1
ATOM 660 N N . PHE A 1 82 ? -1.493 7.978 28.816 1.00 45.88 82 PHE A N 1
ATOM 661 C CA . PHE A 1 82 ? -0.444 8.909 28.410 1.00 45.88 82 PHE A CA 1
ATOM 662 C C . PHE A 1 82 ? -0.839 10.346 28.813 1.00 45.88 82 PHE A C 1
ATOM 664 O O . PHE A 1 82 ? -0.868 11.270 28.004 1.00 45.88 82 PHE A O 1
ATOM 671 N N . THR A 1 83 ? -1.214 10.508 30.085 1.00 36.78 83 THR A N 1
ATOM 672 C CA . THR A 1 83 ? -1.078 11.721 30.913 1.00 36.78 83 THR A CA 1
ATOM 673 C C . THR A 1 83 ? -0.683 11.260 32.307 1.00 36.78 83 THR A C 1
ATOM 675 O O . THR A 1 83 ? -1.242 10.228 32.746 1.00 36.78 83 THR A O 1
#

InterPro domains:
  IPR012932 Vitamin K epoxide reductase [PF07884] (3-71)
  IPR038354 VKOR domain superfamily [G3DSA:1.20.1440.130] (1-81)